Protein AF-I3V5J4-F1 (afdb_monomer_lite)

Foldseek 3Di:
DPPVVVCVVCLVVLVVVVVVVNLVSLLVCCVVPVVVSVVSLVVVVVVLALSSLQSNLVVCVVVVNPVSNLVSLVSSVVSVNPVSVVVVVVVVVD

InterPro domains:
  IPR011990 Tetratrico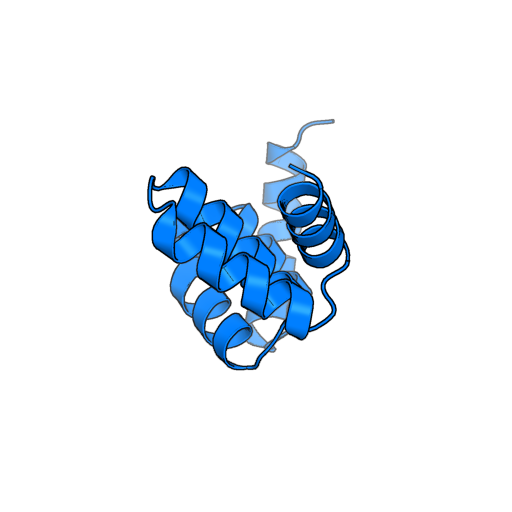peptide-like helical domain superfamily [G3DSA:1.25.40.10] (2-94)

Structure (mmCIF, N/CA/C/O backbone):
data_AF-I3V5J4-F1
#
_entry.id   AF-I3V5J4-F1
#
loop_
_atom_site.group_PDB
_atom_site.id
_atom_site.type_symbol
_atom_site.label_atom_id
_atom_site.label_alt_id
_atom_site.label_comp_id
_atom_site.label_asym_id
_atom_site.label_entity_id
_atom_site.label_seq_id
_atom_site.pdbx_PDB_ins_code
_atom_site.Cartn_x
_atom_site.Cartn_y
_atom_site.Cartn_z
_atom_site.occupancy
_atom_site.B_iso_or_equiv
_atom_site.auth_seq_id
_atom_site.auth_comp_id
_atom_site.auth_asym_id
_atom_site.auth_atom_id
_atom_site.pdbx_PDB_model_num
ATOM 1 N N . MET A 1 1 ? 19.597 -11.659 1.659 1.00 60.66 1 MET A N 1
ATOM 2 C CA . MET A 1 1 ? 18.642 -11.430 0.554 1.00 60.66 1 MET A CA 1
ATOM 3 C C . MET A 1 1 ? 18.882 -10.035 0.029 1.00 60.66 1 MET A C 1
ATOM 5 O O . MET A 1 1 ? 18.958 -9.116 0.838 1.00 60.66 1 MET A O 1
ATOM 9 N N . ASP A 1 2 ? 19.055 -9.901 -1.279 1.00 84.44 2 ASP A N 1
ATOM 10 C CA . ASP A 1 2 ? 19.276 -8.618 -1.941 1.00 84.44 2 ASP A CA 1
ATOM 11 C C . ASP A 1 2 ? 17.920 -8.051 -2.385 1.00 84.44 2 ASP A C 1
ATOM 13 O O . ASP A 1 2 ? 17.381 -8.423 -3.426 1.00 84.44 2 ASP A O 1
ATOM 17 N N . ARG A 1 3 ? 17.343 -7.176 -1.548 1.00 80.75 3 ARG A N 1
ATOM 18 C CA . ARG A 1 3 ? 16.018 -6.577 -1.789 1.00 80.75 3 ARG A CA 1
ATOM 19 C C . ARG A 1 3 ? 15.956 -5.781 -3.089 1.00 80.75 3 ARG A C 1
ATOM 21 O O . ARG A 1 3 ? 14.880 -5.657 -3.664 1.00 80.75 3 ARG A O 1
ATOM 28 N N . GLU A 1 4 ? 17.074 -5.220 -3.527 1.00 83.38 4 GLU A N 1
ATOM 29 C CA . GLU A 1 4 ? 17.133 -4.434 -4.752 1.00 83.38 4 GLU 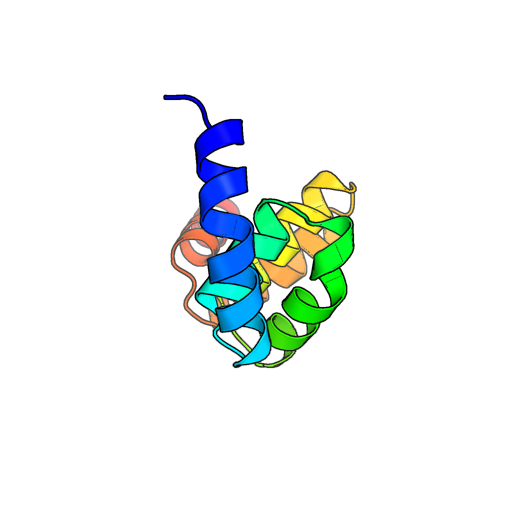A CA 1
ATOM 30 C C . GLU A 1 4 ? 17.123 -5.342 -5.979 1.00 83.38 4 GLU A C 1
ATOM 32 O O . GLU A 1 4 ? 16.322 -5.123 -6.889 1.00 83.38 4 GLU A O 1
ATOM 37 N N . ALA A 1 5 ? 17.910 -6.421 -5.959 1.00 87.19 5 ALA A N 1
ATOM 38 C CA . ALA A 1 5 ? 17.862 -7.437 -7.007 1.00 87.19 5 ALA A CA 1
ATOM 39 C C . ALA A 1 5 ? 16.488 -8.122 -7.093 1.00 87.19 5 ALA A C 1
ATOM 41 O O . ALA A 1 5 ? 15.990 -8.369 -8.193 1.00 87.19 5 ALA A O 1
ATOM 42 N N . ASP A 1 6 ? 15.851 -8.409 -5.956 1.00 87.44 6 ASP A N 1
ATOM 43 C CA . ASP A 1 6 ? 14.515 -9.015 -5.929 1.00 87.44 6 ASP A CA 1
ATOM 44 C C . ASP A 1 6 ? 13.445 -8.044 -6.459 1.00 87.44 6 ASP A C 1
ATOM 46 O O . ASP A 1 6 ? 12.578 -8.442 -7.243 1.00 87.44 6 ASP A O 1
ATOM 50 N N . ARG A 1 7 ? 13.545 -6.749 -6.123 1.00 89.88 7 ARG A N 1
ATOM 51 C CA . ARG A 1 7 ? 12.679 -5.696 -6.675 1.00 89.88 7 ARG A CA 1
ATOM 52 C C . ARG A 1 7 ? 12.852 -5.561 -8.188 1.00 89.88 7 ARG A C 1
ATOM 54 O O . ARG A 1 7 ? 11.852 -5.555 -8.899 1.00 89.88 7 ARG A O 1
ATOM 61 N N . ALA A 1 8 ? 14.090 -5.512 -8.683 1.00 91.62 8 ALA A N 1
ATOM 62 C CA . ALA A 1 8 ? 14.381 -5.377 -10.112 1.00 91.62 8 ALA A CA 1
ATOM 63 C C . ALA A 1 8 ? 13.837 -6.556 -10.939 1.00 91.62 8 ALA A C 1
ATOM 65 O O . ALA A 1 8 ? 13.376 -6.373 -12.063 1.00 91.62 8 ALA A O 1
ATOM 66 N N . LYS A 1 9 ? 13.838 -7.771 -10.376 1.00 93.00 9 LYS A N 1
ATOM 67 C CA . LYS A 1 9 ? 13.246 -8.955 -11.021 1.00 93.00 9 LYS A CA 1
ATOM 68 C C . LYS A 1 9 ? 11.719 -8.908 -11.060 1.00 93.00 9 LYS A C 1
ATOM 70 O O . LYS A 1 9 ? 11.124 -9.364 -12.033 1.00 93.00 9 LYS A O 1
ATOM 75 N N . LEU A 1 10 ? 11.084 -8.405 -10.000 1.00 94.31 10 LEU A N 1
ATOM 76 C CA . LEU A 1 10 ? 9.624 -8.377 -9.881 1.00 94.31 10 LEU A CA 1
ATOM 77 C C . LEU A 1 10 ? 8.984 -7.193 -10.604 1.00 94.31 10 LEU A C 1
ATOM 79 O O . LEU A 1 10 ? 7.848 -7.314 -11.057 1.00 94.31 10 LEU A O 1
ATOM 83 N N . GLU A 1 11 ? 9.692 -6.075 -10.745 1.00 95.69 11 GLU A N 1
ATOM 84 C CA . GLU A 1 11 ? 9.139 -4.846 -11.313 1.00 95.69 11 GLU A CA 1
ATOM 85 C C . GLU A 1 11 ? 8.461 -5.047 -12.682 1.00 95.69 11 GLU A C 1
ATOM 87 O O . GLU A 1 11 ? 7.297 -4.656 -12.798 1.00 95.69 11 GLU A O 1
ATOM 92 N N . PRO A 1 12 ? 9.071 -5.698 -13.695 1.00 96.81 12 PRO A N 1
ATOM 93 C CA . PRO A 1 12 ? 8.425 -5.856 -15.000 1.00 96.81 12 PRO A CA 1
ATOM 94 C C . PRO A 1 12 ? 7.127 -6.669 -14.918 1.00 96.81 12 PRO A C 1
ATOM 96 O O . PRO A 1 12 ? 6.143 -6.373 -15.597 1.00 96.81 12 PRO A O 1
ATOM 99 N N . VAL A 1 13 ? 7.112 -7.685 -14.051 1.00 97.25 13 VAL A N 1
ATOM 100 C CA . VAL A 1 13 ? 5.945 -8.542 -13.819 1.00 97.25 13 VAL A CA 1
ATOM 101 C C . VAL A 1 13 ? 4.835 -7.746 -13.134 1.00 97.25 13 VAL A C 1
ATOM 103 O O . VAL A 1 13 ? 3.678 -7.815 -13.547 1.00 97.25 13 VAL A O 1
ATOM 106 N N . MET A 1 14 ? 5.187 -6.943 -12.131 1.00 97.62 14 MET A N 1
ATOM 107 C CA . MET A 1 14 ? 4.238 -6.103 -11.406 1.00 97.62 14 MET A CA 1
ATOM 108 C C . MET A 1 14 ? 3.670 -4.996 -12.296 1.00 97.62 14 MET A C 1
ATOM 110 O O . MET A 1 14 ? 2.463 -4.779 -12.271 1.00 97.62 14 MET A O 1
ATOM 114 N N . ARG A 1 15 ? 4.477 -4.361 -13.156 1.00 97.06 15 ARG A N 1
ATOM 115 C CA . ARG A 1 15 ? 3.981 -3.374 -14.135 1.00 97.06 15 ARG A CA 1
ATOM 116 C C . ARG A 1 15 ? 2.926 -3.980 -15.058 1.00 97.06 15 ARG A C 1
ATOM 118 O O . ARG A 1 15 ? 1.825 -3.444 -15.149 1.00 97.06 15 ARG A O 1
ATOM 125 N N . LYS A 1 16 ? 3.190 -5.162 -15.620 1.00 97.50 16 LYS A N 1
ATOM 126 C CA . LYS A 1 16 ? 2.224 -5.869 -16.477 1.00 97.50 16 LYS A CA 1
ATOM 127 C C . LYS A 1 16 ? 0.911 -6.208 -15.759 1.00 97.50 16 LYS A C 1
ATOM 129 O O . LYS A 1 16 ? -0.153 -6.191 -16.375 1.00 97.50 16 LYS A O 1
ATOM 134 N N . PHE A 1 17 ? 0.961 -6.561 -14.475 1.00 97.81 17 PHE A N 1
ATOM 135 C CA . PHE A 1 17 ? -0.252 -6.820 -13.694 1.00 97.81 17 PHE A CA 1
ATOM 136 C C . PHE A 1 17 ? -0.982 -5.533 -13.298 1.00 97.81 17 PHE A C 1
ATOM 138 O O . PHE A 1 17 ? -2.212 -5.505 -13.305 1.00 97.81 17 PHE A O 1
ATOM 145 N N . A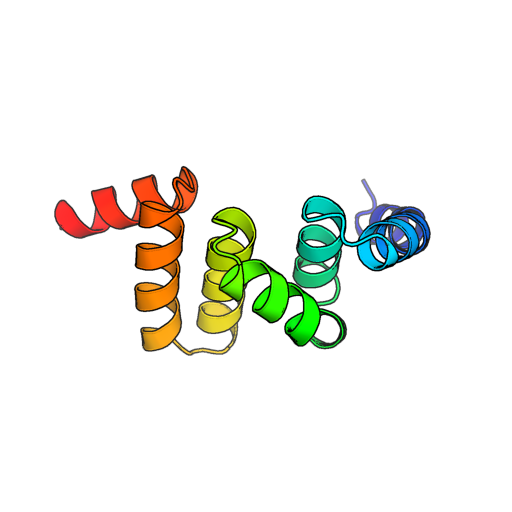LA A 1 18 ? -0.255 -4.459 -13.004 1.00 96.56 18 ALA A N 1
ATOM 146 C CA . ALA A 1 18 ? -0.846 -3.162 -12.702 1.00 96.56 18 ALA A CA 1
ATOM 147 C C . ALA A 1 18 ? -1.568 -2.562 -13.918 1.00 96.56 18 ALA A C 1
ATOM 149 O O . ALA A 1 18 ? -2.661 -2.027 -13.764 1.00 96.56 18 ALA A O 1
ATOM 150 N N . GLU A 1 19 ? -1.032 -2.742 -15.130 1.00 95.19 19 GLU A N 1
ATOM 151 C CA . GLU A 1 19 ? -1.708 -2.391 -16.392 1.00 95.19 19 GLU A CA 1
ATOM 152 C C . GLU A 1 19 ? -3.042 -3.133 -16.576 1.00 95.19 19 GLU A C 1
ATOM 154 O O . GLU A 1 19 ? -3.968 -2.616 -17.193 1.00 95.19 19 GLU A O 1
ATOM 159 N N . GLN A 1 20 ? -3.175 -4.329 -15.996 1.00 95.88 20 GLN A N 1
ATOM 160 C CA . GLN A 1 20 ? -4.425 -5.098 -15.968 1.00 95.88 20 GLN A CA 1
ATOM 161 C C . GLN A 1 20 ? -5.337 -4.714 -14.790 1.00 95.88 20 GLN A C 1
ATOM 163 O O . GLN A 1 20 ? -6.315 -5.411 -14.514 1.00 95.88 20 GLN A O 1
ATOM 168 N N . GLY A 1 21 ? -4.997 -3.657 -14.050 1.00 92.94 21 GLY A N 1
ATOM 169 C CA . GLY A 1 21 ? -5.753 -3.182 -12.896 1.00 92.94 21 GLY A CA 1
ATOM 170 C C . GLY A 1 21 ? -5.655 -4.085 -11.667 1.00 92.94 21 GLY A C 1
ATOM 171 O O . GLY A 1 21 ? -6.531 -4.018 -10.808 1.00 92.94 21 GLY A O 1
ATOM 172 N N . LYS A 1 22 ? -4.640 -4.958 -11.562 1.00 97.44 22 LYS A N 1
ATOM 173 C CA . LYS A 1 22 ? -4.489 -5.839 -10.393 1.00 97.44 22 LYS A CA 1
ATOM 174 C C . LYS A 1 22 ? -4.114 -5.020 -9.149 1.00 97.44 22 LYS A C 1
ATOM 176 O O . LYS A 1 22 ? -3.025 -4.434 -9.137 1.00 97.44 22 LYS A O 1
ATOM 181 N N . PRO A 1 23 ? -4.961 -4.995 -8.100 1.00 96.75 23 PRO A N 1
ATOM 182 C CA . PRO A 1 23 ? -4.738 -4.162 -6.921 1.00 96.75 23 PRO A CA 1
ATOM 183 C C . PRO A 1 23 ? -3.391 -4.414 -6.243 1.00 96.75 23 PRO A C 1
ATOM 185 O O . PRO A 1 23 ? -2.676 -3.472 -5.913 1.00 96.75 23 PRO A O 1
ATOM 188 N N . GLU A 1 24 ? -3.003 -5.679 -6.089 1.00 96.69 24 GLU A N 1
ATOM 189 C CA . GLU A 1 24 ? -1.775 -6.084 -5.402 1.00 96.69 24 GLU A CA 1
ATOM 190 C C . GLU A 1 24 ? -0.528 -5.567 -6.121 1.00 96.69 24 GLU A C 1
ATOM 192 O O . GLU A 1 24 ? 0.431 -5.142 -5.480 1.00 96.69 24 GLU A O 1
ATOM 197 N N . ALA A 1 25 ? -0.555 -5.558 -7.454 1.00 97.75 25 ALA A N 1
ATOM 198 C CA . ALA A 1 25 ? 0.547 -5.067 -8.266 1.00 97.75 25 ALA A CA 1
ATOM 199 C C . ALA A 1 25 ? 0.669 -3.540 -8.191 1.00 97.75 25 ALA A C 1
ATOM 201 O O . ALA A 1 25 ? 1.772 -3.020 -8.033 1.00 97.75 25 ALA A O 1
ATOM 202 N N . ILE A 1 26 ? -0.461 -2.824 -8.231 1.00 98.06 26 ILE A N 1
ATOM 203 C CA . ILE A 1 26 ? -0.502 -1.365 -8.044 1.00 98.06 26 ILE A CA 1
ATOM 204 C C . ILE A 1 26 ? 0.032 -0.992 -6.656 1.00 98.06 26 ILE A C 1
ATOM 206 O O . ILE A 1 26 ? 0.885 -0.113 -6.539 1.00 98.06 26 ILE A O 1
ATOM 210 N N . ILE A 1 27 ? -0.420 -1.690 -5.610 1.00 97.94 27 ILE A N 1
ATOM 211 C CA . ILE A 1 27 ? 0.026 -1.472 -4.228 1.00 97.94 27 ILE A CA 1
ATOM 212 C C . ILE A 1 27 ? 1.528 -1.739 -4.102 1.00 97.94 27 ILE A C 1
ATOM 214 O O . ILE A 1 27 ? 2.256 -0.905 -3.562 1.00 97.94 27 ILE A O 1
ATOM 218 N N . TRP A 1 28 ? 2.016 -2.861 -4.639 1.00 97.44 28 TRP A N 1
ATOM 219 C CA . TRP A 1 28 ? 3.437 -3.199 -4.593 1.00 97.44 28 TRP A CA 1
ATOM 220 C C . TRP A 1 28 ? 4.293 -2.151 -5.313 1.00 97.44 28 TRP A C 1
ATOM 222 O O . TRP A 1 28 ? 5.310 -1.705 -4.773 1.00 97.44 28 TRP A O 1
ATOM 232 N N . LEU A 1 29 ? 3.874 -1.704 -6.501 1.00 97.44 29 LEU A N 1
ATOM 233 C CA . LEU A 1 29 ? 4.575 -0.657 -7.242 1.00 97.44 29 LEU A CA 1
ATOM 234 C C . LEU A 1 29 ? 4.554 0.676 -6.493 1.00 97.44 29 LEU A C 1
ATOM 236 O O . LEU A 1 29 ? 5.565 1.364 -6.472 1.00 97.44 29 LEU A O 1
ATOM 240 N N . 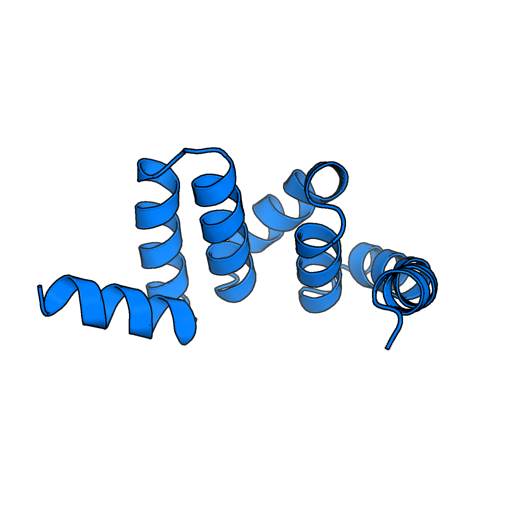ALA A 1 30 ? 3.457 1.033 -5.827 1.00 97.06 30 ALA A N 1
ATOM 241 C CA . ALA A 1 30 ? 3.388 2.259 -5.037 1.00 97.06 30 ALA A CA 1
ATOM 242 C C . ALA A 1 30 ? 4.256 2.218 -3.771 1.00 97.06 30 ALA A C 1
ATOM 244 O O . ALA A 1 30 ? 4.796 3.243 -3.363 1.00 97.06 30 ALA A O 1
ATOM 245 N N . GLN A 1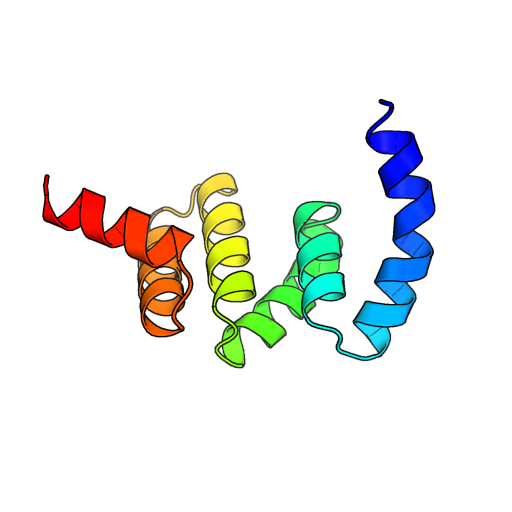 31 ? 4.457 1.047 -3.171 1.00 95.25 31 GLN A N 1
ATOM 246 C CA . GLN A 1 31 ? 5.376 0.887 -2.040 1.00 95.25 31 GLN A CA 1
ATOM 247 C C . GLN A 1 31 ? 6.845 1.000 -2.470 1.00 95.25 31 GLN A C 1
ATOM 249 O O . GLN A 1 31 ? 7.654 1.601 -1.763 1.00 95.25 31 GLN A O 1
ATOM 254 N N . ASN A 1 32 ? 7.187 0.442 -3.634 1.00 94.88 32 ASN A N 1
ATOM 255 C CA . ASN A 1 32 ? 8.568 0.351 -4.116 1.00 94.88 32 ASN A CA 1
ATOM 256 C C . ASN A 1 32 ? 9.000 1.550 -4.978 1.00 94.88 32 ASN A C 1
ATOM 258 O O . ASN A 1 32 ? 10.165 1.939 -4.953 1.00 94.88 32 ASN A O 1
ATOM 262 N N . PHE A 1 33 ? 8.057 2.154 -5.698 1.00 95.38 33 PHE A N 1
ATOM 263 C CA . PHE A 1 33 ? 8.242 3.261 -6.640 1.00 95.38 33 PHE A CA 1
ATOM 264 C C . PHE A 1 33 ? 7.137 4.324 -6.437 1.00 95.38 33 PHE A C 1
ATOM 266 O O . PHE A 1 33 ? 6.333 4.591 -7.339 1.00 95.38 33 PHE A O 1
ATOM 273 N N . PRO A 1 34 ? 7.057 4.946 -5.243 1.00 94.06 34 PRO A N 1
ATOM 274 C CA . PRO A 1 34 ? 5.920 5.773 -4.822 1.00 94.06 34 PRO A CA 1
ATOM 275 C C . PRO A 1 34 ? 5.688 7.023 -5.669 1.00 94.06 34 PRO A C 1
ATOM 277 O O . PRO A 1 34 ? 4.551 7.466 -5.799 1.00 94.06 34 PRO A O 1
ATOM 280 N N . LYS A 1 35 ? 6.746 7.610 -6.241 1.00 92.50 35 LYS A N 1
ATOM 281 C CA . LYS A 1 35 ? 6.621 8.816 -7.075 1.00 92.50 35 LYS A CA 1
ATOM 282 C C . LYS A 1 35 ? 5.917 8.522 -8.400 1.00 92.50 35 LYS A C 1
ATOM 284 O O . LYS A 1 35 ? 5.103 9.318 -8.842 1.00 92.50 35 LYS A O 1
ATOM 289 N N . GLU A 1 36 ? 6.211 7.372 -9.000 1.00 94.94 36 GLU A N 1
ATOM 290 C CA . GLU A 1 36 ? 5.670 6.963 -10.302 1.00 94.94 36 GLU A CA 1
ATOM 291 C C . GLU A 1 36 ? 4.254 6.387 -10.197 1.00 94.94 36 GLU A C 1
ATOM 293 O O . GLU A 1 36 ? 3.486 6.461 -11.148 1.00 94.94 36 GLU A O 1
ATOM 298 N N . ASN A 1 37 ? 3.902 5.810 -9.045 1.00 96.50 37 ASN A N 1
ATOM 299 C CA . ASN A 1 37 ? 2.678 5.018 -8.888 1.00 96.50 37 ASN A CA 1
ATOM 300 C C . ASN A 1 37 ? 1.658 5.651 -7.933 1.00 96.50 37 ASN A C 1
ATOM 302 O O . ASN A 1 37 ? 0.685 4.999 -7.551 1.00 96.50 37 ASN A O 1
ATOM 306 N N . ARG A 1 38 ? 1.855 6.924 -7.560 1.00 94.94 38 ARG A N 1
ATOM 307 C CA . ARG A 1 38 ? 0.936 7.671 -6.688 1.00 94.94 38 ARG A CA 1
ATOM 308 C C . ARG A 1 38 ? -0.475 7.711 -7.267 1.00 94.94 38 ARG A C 1
ATOM 310 O O . ARG A 1 38 ? -1.413 7.322 -6.586 1.00 94.94 38 ARG A O 1
ATOM 317 N N . THR A 1 39 ? -0.611 8.115 -8.528 1.00 96.75 39 THR A N 1
ATOM 318 C CA . THR A 1 39 ? -1.917 8.284 -9.178 1.00 96.75 39 THR A CA 1
ATOM 319 C C . THR A 1 39 ? -2.690 6.970 -9.267 1.00 96.75 39 THR A C 1
ATOM 321 O O . THR A 1 39 ? -3.880 6.934 -8.971 1.00 96.75 39 THR A O 1
ATOM 324 N N . SER A 1 40 ? -2.019 5.869 -9.616 1.00 96.69 40 SER A N 1
ATOM 325 C CA . SER A 1 40 ? -2.651 4.545 -9.668 1.00 96.69 40 SER A CA 1
ATOM 326 C C . SER A 1 40 ? -3.097 4.071 -8.284 1.00 96.69 40 SER A C 1
ATOM 328 O O . SER A 1 40 ? -4.170 3.485 -8.150 1.00 96.69 40 SER A O 1
ATOM 330 N N . LEU A 1 41 ? -2.303 4.349 -7.243 1.00 98.06 41 LEU A N 1
ATOM 331 C CA . LEU A 1 41 ? -2.675 4.045 -5.863 1.00 98.06 41 LEU A CA 1
ATOM 332 C C . LEU A 1 41 ? -3.877 4.877 -5.402 1.00 98.06 41 LEU A C 1
ATOM 334 O O . LEU A 1 41 ? -4.788 4.329 -4.792 1.00 98.06 41 LEU A O 1
ATOM 338 N N . GLU A 1 42 ? -3.900 6.173 -5.713 1.00 97.44 42 GLU A N 1
ATOM 339 C CA . GLU A 1 42 ? -5.014 7.074 -5.392 1.00 97.44 42 GLU A CA 1
ATOM 340 C C . GLU A 1 42 ? -6.305 6.646 -6.098 1.00 97.44 42 GLU A C 1
ATOM 342 O O . GLU A 1 42 ? -7.360 6.601 -5.470 1.00 97.44 42 GLU A O 1
ATOM 347 N N . ALA A 1 43 ? -6.223 6.243 -7.368 1.00 97.69 43 ALA A N 1
ATOM 348 C CA . ALA A 1 43 ? -7.363 5.713 -8.113 1.00 97.69 43 ALA A CA 1
ATOM 349 C C . ALA A 1 43 ? -7.885 4.384 -7.543 1.00 97.69 43 ALA A C 1
ATOM 351 O O . ALA A 1 43 ? -9.077 4.100 -7.616 1.00 97.69 43 ALA A O 1
ATOM 352 N N . LEU A 1 44 ? -7.007 3.546 -6.989 1.00 97.81 44 LEU A N 1
ATOM 353 C CA . LEU A 1 44 ? -7.406 2.306 -6.326 1.00 97.81 44 LEU A CA 1
ATOM 354 C C . LEU A 1 44 ? -7.998 2.575 -4.931 1.00 97.81 44 LEU A C 1
ATOM 356 O O . LEU A 1 44 ? -8.958 1.923 -4.525 1.00 97.81 44 LEU A O 1
ATOM 360 N N . ALA A 1 45 ? -7.454 3.555 -4.210 1.00 97.69 45 ALA A N 1
ATOM 361 C CA . ALA A 1 45 ? -7.967 4.003 -2.921 1.00 97.69 45 ALA A CA 1
ATOM 362 C C . ALA A 1 45 ? -9.361 4.638 -3.052 1.00 97.69 45 ALA A C 1
ATOM 364 O O . ALA A 1 45 ? -10.242 4.333 -2.252 1.00 97.69 45 ALA A O 1
ATOM 365 N N . SER A 1 46 ? -9.603 5.436 -4.099 1.00 97.25 46 SER A N 1
ATOM 366 C CA . SER A 1 46 ? -10.918 6.038 -4.370 1.00 97.25 46 SER A CA 1
ATOM 367 C C . SER A 1 46 ? -11.999 5.013 -4.734 1.00 97.25 46 SER A C 1
ATOM 369 O O . SER A 1 46 ? -13.185 5.291 -4.582 1.00 97.25 46 SER A O 1
ATOM 371 N N . GLN A 1 47 ? -11.606 3.802 -5.142 1.00 96.25 47 GLN A N 1
ATOM 372 C CA . GLN A 1 47 ? -12.506 2.655 -5.312 1.00 96.25 47 GLN A CA 1
ATOM 373 C C . GLN A 1 47 ? -12.809 1.925 -3.989 1.00 96.25 47 GLN A C 1
ATOM 375 O O . GLN A 1 47 ? -13.455 0.879 -3.998 1.00 96.25 47 GLN A O 1
ATOM 380 N N . GLY A 1 48 ? -12.337 2.442 -2.849 1.00 95.56 48 GLY A N 1
ATOM 381 C CA . GLY A 1 48 ? -12.580 1.871 -1.524 1.00 95.56 48 GLY A CA 1
ATOM 382 C C . GLY A 1 48 ? -11.678 0.687 -1.176 1.00 95.56 48 GLY A C 1
ATOM 383 O O . GLY A 1 48 ? -11.982 -0.071 -0.257 1.00 95.56 48 GLY A O 1
ATOM 384 N N . ASN A 1 49 ? -10.564 0.484 -1.888 1.00 98.00 49 ASN A N 1
ATOM 385 C CA . ASN A 1 49 ? -9.638 -0.591 -1.543 1.00 98.00 49 ASN A CA 1
ATOM 386 C C . ASN A 1 49 ? -8.900 -0.266 -0.231 1.00 98.00 49 ASN A C 1
ATOM 388 O O . ASN A 1 49 ? -8.027 0.603 -0.195 1.00 98.00 49 ASN A O 1
ATOM 392 N N . GLY A 1 50 ? -9.210 -1.002 0.840 1.00 98.00 50 GLY A N 1
ATOM 393 C CA . GLY A 1 50 ? -8.651 -0.752 2.172 1.00 98.00 50 GLY A CA 1
ATOM 394 C C . GLY A 1 50 ? -7.123 -0.835 2.248 1.00 98.00 50 GLY A C 1
ATOM 395 O O . GLY A 1 50 ? -6.497 -0.059 2.967 1.00 98.00 50 GLY A O 1
ATOM 396 N N . THR A 1 51 ? -6.489 -1.731 1.489 1.00 98.19 51 THR A N 1
ATOM 397 C CA . THR A 1 51 ? -5.020 -1.843 1.459 1.00 98.19 51 THR A CA 1
ATOM 398 C C . THR A 1 51 ? -4.377 -0.683 0.700 1.00 98.19 51 THR A C 1
ATOM 400 O O . THR A 1 51 ? -3.314 -0.202 1.100 1.00 98.19 51 THR A O 1
ATOM 403 N N . ALA A 1 52 ? -5.022 -0.190 -0.358 1.00 98.25 52 ALA A N 1
ATOM 404 C CA . ALA A 1 52 ? -4.579 1.003 -1.069 1.00 98.25 52 ALA A CA 1
ATOM 405 C C . ALA A 1 52 ? -4.717 2.259 -0.200 1.00 98.25 52 ALA A C 1
ATOM 407 O O . ALA A 1 52 ? -3.766 3.030 -0.121 1.00 98.25 52 ALA A O 1
ATOM 408 N N . LEU A 1 53 ? -5.841 2.412 0.513 1.00 98.56 53 LEU A N 1
ATOM 409 C CA . LEU A 1 53 ? -6.060 3.490 1.487 1.00 98.56 53 LEU A CA 1
ATOM 410 C C . LEU A 1 53 ? -4.994 3.473 2.590 1.00 98.56 53 LEU A C 1
ATOM 412 O O . LEU A 1 53 ? -4.351 4.489 2.835 1.00 98.56 53 LEU A O 1
ATOM 416 N N . PHE A 1 54 ? -4.728 2.305 3.184 1.00 98.44 54 PHE A N 1
ATOM 417 C CA . PHE A 1 54 ? -3.667 2.135 4.181 1.00 98.44 54 PHE A CA 1
ATOM 418 C C . PHE A 1 54 ? -2.283 2.496 3.622 1.00 98.44 54 PHE A C 1
ATOM 420 O O . PHE A 1 54 ? -1.502 3.203 4.259 1.00 98.44 54 PHE A O 1
ATOM 427 N N . THR A 1 55 ? -1.972 2.035 2.407 1.00 98.12 55 THR A N 1
ATOM 428 C CA . THR A 1 55 ? -0.687 2.335 1.764 1.00 98.12 55 THR A CA 1
ATOM 429 C C . THR A 1 55 ? -0.563 3.828 1.465 1.00 98.12 55 THR A C 1
ATOM 431 O O . THR A 1 55 ? 0.495 4.407 1.698 1.00 98.12 55 THR A O 1
ATOM 434 N N . LEU A 1 56 ? -1.634 4.474 0.995 1.00 97.94 56 LEU A N 1
ATOM 435 C CA . LEU A 1 56 ? -1.650 5.908 0.728 1.00 97.94 56 LEU A CA 1
ATOM 436 C C . LEU A 1 56 ? -1.456 6.703 2.020 1.00 97.94 56 LEU A C 1
ATOM 438 O O . LEU A 1 56 ? -0.621 7.604 2.031 1.00 97.94 56 LEU A O 1
ATOM 442 N N . ALA A 1 57 ? -2.127 6.314 3.109 1.00 97.75 57 ALA A N 1
ATOM 443 C CA . ALA A 1 57 ? -1.943 6.909 4.429 1.00 97.75 57 ALA A CA 1
ATOM 444 C C . ALA A 1 57 ? -0.468 6.875 4.848 1.00 97.75 57 ALA A C 1
ATOM 446 O O . ALA A 1 57 ? 0.117 7.908 5.168 1.00 97.75 57 ALA A O 1
ATOM 447 N N . ALA A 1 58 ? 0.168 5.702 4.777 1.00 97.12 58 ALA A N 1
ATOM 448 C CA . ALA A 1 58 ? 1.575 5.545 5.140 1.00 97.12 58 ALA A CA 1
ATOM 449 C C . ALA A 1 58 ? 2.506 6.438 4.299 1.00 97.12 58 ALA A C 1
ATOM 451 O O . ALA A 1 58 ? 3.493 6.969 4.812 1.00 97.12 58 ALA A O 1
ATOM 452 N N . LEU A 1 59 ? 2.192 6.630 3.013 1.00 96.06 59 LEU A N 1
ATOM 453 C CA . LEU A 1 59 ? 2.943 7.549 2.161 1.00 96.06 59 LEU A CA 1
ATOM 454 C C . LEU A 1 59 ? 2.710 9.017 2.547 1.00 96.06 59 LEU A C 1
ATOM 456 O O . LEU A 1 59 ? 3.678 9.769 2.556 1.00 96.06 59 LEU A O 1
ATOM 460 N N . ARG A 1 60 ? 1.476 9.423 2.884 1.00 95.94 60 ARG A N 1
ATOM 461 C CA . ARG A 1 60 ? 1.160 10.792 3.339 1.00 95.94 60 ARG A CA 1
ATOM 462 C C . ARG A 1 60 ? 1.861 11.129 4.655 1.00 95.94 60 ARG A C 1
ATOM 464 O O . ARG A 1 60 ? 2.506 12.167 4.739 1.00 95.94 60 ARG A O 1
ATOM 471 N N . LEU A 1 61 ? 1.893 10.191 5.604 1.00 96.38 61 LEU A N 1
ATOM 472 C CA . LEU A 1 61 ? 2.665 10.337 6.842 1.00 96.38 61 LEU A CA 1
ATOM 473 C C . LEU A 1 61 ? 4.161 10.543 6.569 1.00 96.38 61 LEU A C 1
ATOM 475 O O . LEU A 1 61 ? 4.794 11.402 7.175 1.00 96.38 61 LEU A O 1
ATOM 479 N N . ARG A 1 62 ? 4.737 9.777 5.632 1.00 94.44 62 ARG A N 1
ATOM 480 C CA . ARG A 1 62 ? 6.147 9.938 5.236 1.00 94.44 62 ARG A CA 1
ATOM 481 C C . ARG A 1 62 ? 6.420 11.310 4.615 1.00 94.44 62 ARG A C 1
ATOM 483 O O . ARG A 1 62 ? 7.519 11.833 4.772 1.00 94.44 62 ARG A O 1
ATOM 490 N N . ASP A 1 63 ? 5.442 11.862 3.909 1.00 93.81 63 ASP A N 1
ATOM 491 C CA . ASP A 1 63 ? 5.526 13.192 3.309 1.00 93.81 63 ASP A CA 1
ATOM 492 C C . ASP A 1 63 ? 5.243 14.316 4.336 1.00 93.81 63 ASP A C 1
ATOM 494 O O . ASP A 1 63 ? 5.357 15.492 3.998 1.00 93.81 63 ASP A O 1
ATOM 498 N N . GLY A 1 64 ? 4.937 13.965 5.594 1.00 95.50 64 GLY A N 1
ATOM 499 C CA . GLY A 1 64 ? 4.685 14.894 6.700 1.00 95.50 64 GLY A CA 1
ATOM 500 C C . GLY A 1 64 ? 3.230 15.345 6.838 1.00 95.50 64 GLY A C 1
ATOM 501 O O . GLY A 1 64 ? 2.949 16.242 7.627 1.00 95.50 64 GLY A O 1
ATOM 502 N N . ASP A 1 65 ? 2.307 14.742 6.088 1.00 95.44 65 ASP A N 1
ATOM 503 C CA . ASP A 1 65 ? 0.881 15.062 6.139 1.00 95.44 65 ASP A CA 1
ATOM 504 C C . ASP A 1 65 ? 0.156 14.138 7.127 1.00 95.44 65 ASP A C 1
ATOM 506 O O . ASP A 1 65 ? -0.408 13.097 6.773 1.00 95.44 65 ASP A O 1
ATOM 510 N N . GLU A 1 66 ? 0.231 14.507 8.406 1.00 93.50 66 GLU A N 1
ATOM 511 C CA . GLU A 1 66 ? -0.414 13.771 9.498 1.00 93.50 66 GLU A CA 1
ATOM 512 C C . GLU A 1 66 ? -1.949 13.836 9.419 1.00 93.50 66 GLU A C 1
ATOM 514 O O . GLU A 1 66 ? -2.624 12.862 9.755 1.00 93.50 66 GLU A O 1
ATOM 519 N N . GLY A 1 67 ? -2.505 14.945 8.921 1.00 93.69 67 GLY A N 1
ATOM 520 C CA . GLY A 1 67 ? -3.953 15.132 8.809 1.00 93.69 67 GLY A CA 1
ATOM 521 C C . GLY A 1 67 ? -4.576 14.194 7.777 1.00 93.69 67 GLY A C 1
ATOM 522 O O . GLY A 1 67 ? -5.563 13.507 8.062 1.00 93.69 67 GLY A O 1
ATOM 523 N N . GLU A 1 68 ? -3.977 14.102 6.587 1.00 94.12 68 GLU A N 1
ATOM 524 C CA . GLU A 1 68 ? -4.427 13.129 5.593 1.00 94.12 68 GLU A CA 1
ATOM 525 C C . GLU A 1 68 ? -4.146 11.691 6.025 1.00 94.12 68 GLU A C 1
ATOM 527 O O . GLU A 1 68 ? -4.961 10.808 5.748 1.00 94.12 68 GLU A O 1
ATOM 532 N N . PHE A 1 69 ? -3.035 11.437 6.725 1.00 97.00 69 PHE A N 1
ATOM 533 C CA . PHE A 1 69 ? -2.748 10.112 7.269 1.00 97.00 69 PHE A CA 1
ATOM 534 C C . PHE A 1 69 ? -3.895 9.606 8.152 1.00 97.00 69 PHE A C 1
ATOM 536 O O . PHE A 1 69 ? -4.398 8.508 7.911 1.00 97.00 69 PHE A O 1
ATOM 543 N N . GLU A 1 70 ? -4.346 10.388 9.134 1.00 95.31 70 GLU A N 1
ATOM 544 C CA . GLU A 1 70 ? -5.415 9.956 10.042 1.00 95.31 70 GLU A CA 1
ATOM 545 C C . GLU A 1 70 ? -6.741 9.723 9.310 1.00 95.31 70 GLU A C 1
ATOM 547 O O . GLU A 1 70 ? -7.386 8.689 9.511 1.00 95.31 70 GLU A O 1
ATOM 552 N N . SER A 1 71 ? -7.114 10.630 8.400 1.00 96.38 71 SER A N 1
ATOM 553 C CA . SER A 1 71 ? -8.333 10.486 7.596 1.00 96.38 71 SER A CA 1
ATOM 554 C C . SER A 1 71 ? -8.312 9.215 6.741 1.00 96.38 71 SER A C 1
ATOM 556 O O . SER A 1 71 ? -9.290 8.464 6.700 1.00 96.38 71 SER A O 1
ATOM 558 N N . LEU A 1 72 ? -7.187 8.933 6.083 1.00 97.81 72 LEU A N 1
ATOM 559 C CA . LEU A 1 72 ? -7.031 7.744 5.248 1.00 97.81 72 LEU A CA 1
ATOM 560 C C . LEU A 1 72 ? -6.973 6.457 6.078 1.00 97.81 72 LEU A C 1
ATOM 562 O O . LEU A 1 72 ? -7.482 5.429 5.634 1.00 97.81 72 LEU A O 1
ATOM 566 N N . MET A 1 73 ? -6.402 6.495 7.286 1.00 97.69 73 MET A N 1
ATOM 567 C CA . MET A 1 73 ? -6.418 5.354 8.207 1.00 97.69 73 MET A CA 1
ATOM 568 C C . MET A 1 73 ? -7.835 5.017 8.671 1.00 97.69 73 MET A C 1
ATOM 570 O O . MET A 1 73 ? -8.182 3.838 8.745 1.00 97.69 73 MET A O 1
ATOM 574 N N . GLN A 1 74 ? -8.672 6.023 8.929 1.00 96.81 74 GLN A N 1
ATOM 575 C CA . GLN A 1 74 ? -10.079 5.806 9.258 1.00 96.81 74 GLN A CA 1
ATOM 576 C C . GLN A 1 74 ? -10.831 5.161 8.083 1.00 96.81 74 GLN A C 1
ATOM 578 O O . GLN A 1 74 ? -11.470 4.123 8.254 1.00 96.81 74 GLN A O 1
ATOM 583 N N . GLN A 1 75 ? -10.669 5.696 6.869 1.00 97.75 75 GLN A N 1
ATOM 584 C CA . GLN A 1 75 ? -11.274 5.123 5.658 1.00 97.75 75 GLN A CA 1
ATOM 585 C C . GLN A 1 75 ? -10.787 3.692 5.387 1.00 97.75 75 GLN A C 1
ATOM 587 O O . GLN A 1 75 ? -11.570 2.813 5.033 1.00 97.75 75 GLN A O 1
ATOM 592 N N . ALA A 1 76 ? -9.494 3.422 5.582 1.00 98.25 76 ALA A N 1
ATOM 593 C CA . ALA A 1 76 ? -8.940 2.080 5.442 1.00 98.25 76 ALA A CA 1
ATOM 594 C C . ALA A 1 76 ? -9.568 1.102 6.448 1.00 98.25 76 ALA A C 1
ATOM 596 O O . ALA A 1 76 ? -9.856 -0.041 6.091 1.00 98.25 76 ALA A O 1
ATOM 597 N N . ALA A 1 77 ? -9.797 1.541 7.689 1.00 97.81 77 ALA A N 1
ATOM 598 C CA . ALA A 1 77 ? -10.443 0.737 8.721 1.00 97.81 77 ALA A CA 1
ATOM 599 C C . ALA A 1 77 ? -11.914 0.442 8.379 1.00 97.81 77 ALA A C 1
ATOM 601 O O . ALA A 1 77 ? -12.348 -0.704 8.501 1.00 97.81 77 ALA A O 1
ATOM 602 N N . GLU A 1 78 ? -12.652 1.437 7.883 1.00 97.50 78 GLU A N 1
ATOM 603 C CA . GLU A 1 78 ? -14.029 1.282 7.387 1.00 97.50 78 GLU A CA 1
ATOM 604 C C . GLU A 1 78 ? -14.107 0.322 6.193 1.00 97.50 78 GLU A C 1
ATOM 606 O O . GLU A 1 78 ? -15.020 -0.498 6.108 1.00 97.50 78 GLU A O 1
ATOM 611 N N . ALA A 1 79 ? -13.093 0.341 5.327 1.00 96.88 79 ALA A N 1
ATOM 612 C CA . ALA A 1 79 ? -12.918 -0.611 4.234 1.00 96.88 79 ALA A CA 1
ATOM 613 C C . ALA A 1 79 ? -12.409 -2.000 4.687 1.00 96.88 79 ALA A C 1
ATOM 615 O O . ALA A 1 79 ? -12.095 -2.852 3.853 1.00 96.88 79 ALA A O 1
ATOM 616 N N . GLY A 1 80 ? -12.302 -2.251 5.997 1.00 95.75 80 GLY A N 1
ATOM 617 C CA . GLY A 1 80 ? -11.947 -3.554 6.562 1.00 95.75 80 GLY A CA 1
ATOM 618 C C . GLY A 1 80 ? -10.450 -3.874 6.574 1.00 95.75 80 GLY A C 1
ATOM 619 O O . GLY A 1 80 ? -10.075 -5.031 6.777 1.00 95.75 80 GLY A O 1
ATOM 620 N N . ASN A 1 81 ? -9.567 -2.890 6.373 1.00 97.94 81 ASN A N 1
ATOM 621 C CA . ASN A 1 81 ? -8.129 -3.118 6.484 1.00 97.94 81 ASN A CA 1
ATOM 622 C C . ASN A 1 81 ? -7.743 -3.431 7.943 1.00 97.94 81 ASN A C 1
ATOM 624 O O . ASN A 1 81 ? -7.925 -2.616 8.849 1.00 97.94 81 ASN A O 1
ATOM 628 N N . ALA A 1 82 ? -7.181 -4.620 8.171 1.00 97.25 82 ALA A N 1
ATOM 629 C CA . ALA A 1 82 ? -6.882 -5.118 9.512 1.00 97.25 82 ALA A CA 1
ATOM 630 C C . ALA A 1 82 ? -5.830 -4.279 10.259 1.00 97.25 82 ALA A C 1
ATOM 632 O O . ALA A 1 82 ? -5.932 -4.102 11.475 1.00 97.25 82 ALA A O 1
ATOM 633 N N . ASP A 1 83 ? -4.825 -3.757 9.555 1.00 96.50 83 ASP A N 1
ATOM 634 C CA . ASP A 1 83 ? -3.776 -2.937 10.163 1.00 96.50 83 ASP A CA 1
ATOM 635 C C . ASP A 1 83 ? -4.298 -1.545 10.532 1.00 96.50 83 ASP A C 1
ATOM 637 O O . ASP A 1 83 ? -3.982 -1.033 11.611 1.00 96.50 83 ASP A O 1
ATOM 641 N N . ALA A 1 84 ? -5.176 -0.983 9.700 1.00 97.25 84 ALA A N 1
ATOM 642 C CA . ALA A 1 84 ? -5.892 0.248 9.994 1.00 97.25 84 ALA A CA 1
ATOM 643 C C . ALA A 1 84 ? -6.840 0.096 11.191 1.00 97.25 84 ALA A C 1
ATOM 645 O O . ALA A 1 84 ? -6.785 0.896 12.122 1.00 97.25 84 ALA A O 1
ATOM 646 N N . LEU A 1 85 ? -7.622 -0.987 11.249 1.00 97.31 85 LEU A N 1
ATOM 647 C CA . LEU A 1 85 ? -8.477 -1.300 12.401 1.00 97.31 85 LEU A CA 1
ATOM 648 C C . LEU A 1 85 ? -7.672 -1.395 13.704 1.00 97.31 85 LEU A C 1
ATOM 650 O O . LEU A 1 85 ? -8.074 -0.859 14.737 1.00 97.31 85 LEU A O 1
ATOM 654 N N . ARG A 1 86 ? -6.500 -2.042 13.665 1.00 96.62 86 ARG A N 1
ATOM 655 C CA . ARG A 1 86 ? -5.590 -2.116 14.820 1.00 96.62 86 ARG A CA 1
ATOM 656 C C . ARG A 1 86 ? -5.045 -0.747 15.216 1.00 96.62 86 ARG A C 1
ATOM 658 O O . ARG A 1 86 ? -4.854 -0.506 16.406 1.00 96.62 86 ARG A O 1
ATOM 665 N N . PHE A 1 87 ? -4.749 0.118 14.248 1.00 94.25 87 PHE A N 1
ATOM 666 C CA . PHE A 1 87 ? -4.310 1.485 14.515 1.00 94.25 87 PHE A CA 1
ATOM 667 C C . PHE A 1 87 ? -5.410 2.294 15.206 1.00 94.25 87 PHE A C 1
ATOM 669 O O . PHE A 1 87 ? -5.159 2.815 16.289 1.00 94.25 87 PHE A O 1
ATOM 676 N N . ILE A 1 88 ? -6.625 2.315 14.650 1.00 94.50 88 ILE A N 1
ATOM 677 C CA . ILE A 1 88 ? -7.763 3.050 15.221 1.00 94.50 88 ILE A CA 1
ATOM 678 C C . ILE A 1 88 ? -8.106 2.534 16.620 1.00 94.50 88 ILE A C 1
ATOM 680 O O . ILE A 1 88 ? -8.278 3.329 17.541 1.00 94.50 88 ILE A O 1
ATOM 684 N N . LYS A 1 89 ? -8.099 1.209 16.828 1.00 95.00 89 LYS A N 1
ATOM 685 C CA . LYS A 1 89 ? -8.311 0.622 18.158 1.00 95.00 89 LYS A CA 1
ATOM 686 C C . LYS A 1 89 ? -7.316 1.163 19.191 1.00 95.00 89 LYS A C 1
ATOM 688 O O . LYS A 1 89 ? -7.728 1.565 20.270 1.00 95.00 89 LYS A O 1
ATOM 693 N N . ARG A 1 90 ? -6.022 1.215 18.854 1.00 93.38 90 ARG A N 1
ATOM 694 C CA . ARG A 1 90 ? -4.994 1.752 19.762 1.00 93.38 90 ARG A CA 1
ATOM 695 C C . ARG A 1 90 ? -5.153 3.248 20.027 1.00 93.38 90 ARG A C 1
ATOM 697 O O . ARG A 1 90 ? -4.749 3.693 21.091 1.00 93.38 90 ARG A O 1
ATOM 704 N N . GLN A 1 91 ? -5.678 4.018 19.074 1.00 89.88 91 GLN A N 1
ATOM 705 C CA . GLN A 1 91 ? -5.944 5.446 19.277 1.00 89.88 91 GLN A CA 1
ATOM 706 C C . GLN A 1 91 ? -7.122 5.664 20.229 1.00 89.88 91 GLN A C 1
ATOM 708 O O . GLN A 1 91 ? -7.047 6.531 21.086 1.00 89.88 91 GLN A O 1
ATOM 713 N N . ALA A 1 92 ? -8.171 4.844 20.133 1.00 87.44 92 ALA A N 1
ATOM 714 C CA . ALA A 1 92 ? -9.325 4.918 21.031 1.00 87.44 92 ALA A CA 1
ATOM 715 C C . ALA A 1 92 ? -9.012 4.499 22.483 1.00 87.44 92 ALA A C 1
ATOM 717 O O . ALA A 1 92 ? -9.787 4.791 23.388 1.00 87.44 92 ALA A O 1
ATOM 718 N N . GLU A 1 93 ? -7.904 3.785 22.700 1.00 89.25 93 GLU A N 1
ATOM 719 C CA . GLU A 1 93 ? -7.435 3.329 24.016 1.00 89.25 93 GLU A CA 1
ATOM 720 C C . GLU A 1 93 ? -6.449 4.310 24.68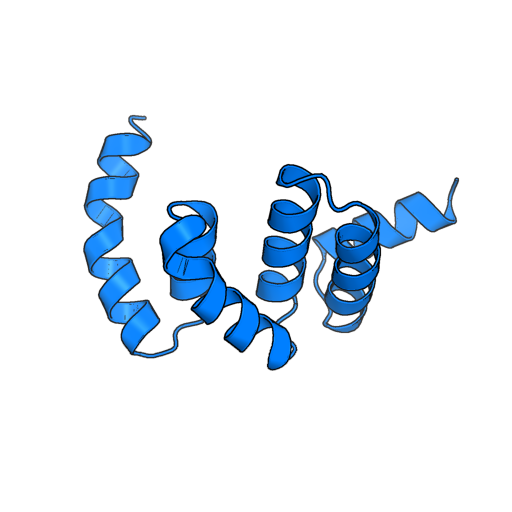9 1.00 89.25 93 GLU A C 1
ATOM 722 O O . GLU A 1 93 ? -5.982 4.026 25.794 1.00 89.25 93 GLU A O 1
ATOM 727 N N . ARG A 1 94 ? -6.101 5.426 24.032 1.00 73.25 94 ARG A N 1
ATOM 728 C CA . ARG A 1 94 ? -5.228 6.487 24.567 1.00 73.25 94 ARG A CA 1
ATOM 729 C C . ARG A 1 94 ? -6.026 7.566 25.285 1.00 73.25 94 ARG A C 1
ATOM 731 O O . ARG A 1 94 ? -5.476 8.087 26.280 1.00 73.25 94 ARG A O 1
#

Organism: NCBI:txid231023

Radius of gyration: 14.01 Å; chains: 1; bounding box: 33×27×41 Å

pLDDT: mean 94.82, std 5.39, range [60.66, 98.56]

Sequence (94 aa):
MDREADRAKLEPVMRKFAEQGKPEAIIWLAQNFPKENRTSLEALASQGNGTALFTLAALRLRDGDEGEFESLMQQAAEAGNADALRFIKRQAER

Secondary structure (DSSP, 8-state):
--HHHHHHHHHHHHHHHHHTT-HHHHHHHHHHSHHHHHHHHHHHHTTT-HHHHHHHHHHHHHTT-HHHHHHHHHHHHHTT-HHHHHHHHHHHT-